Protein AF-A0A816P4T2-F1 (afdb_monomer_lite)

Organism: NCBI:txid392030

InterPro domains:
  IPR013759 DNA topoisomerase, type IIA, subunit B, C-terminal [G3DSA:3.40.50.670] (1-69)
  IPR013760 DNA topoisomerase, type IIA-like domain superfamily [SSF56719] (1-61)
  IPR031660 C-terminal associated domain of TOPRIM [PF16898] (1-56)
  IPR050634 DNA Topoisomerase II [PTHR10169] (1-57)

Foldseek 3Di:
DPDDPVRVCVCVVPVVVVDDDDDDDDCVVVVVVCCVPPPVNPVVVVVVVVVVVVVVVVCVVVVHDDDDD

Sequence (69 aa):
GTSTVTKVKEYFSNMNRHHIIFKYDSIKDDLAIQLVFNSALSDDRKDWIKWHTEDVNQRREQNLPDDYL

Secondary structure (DSSP, 8-state):
--S-HHHHHHHHHTHHHH---PPP-SHHHHHHHHHHH-GGGHHHHHHHHHHHHHHHHHHHHTTPPP---

pLDDT: mean 92.34, std 6.49, range [57.25, 97.69]

Radius of gyration: 17.85 Å; chains: 1; bounding box: 36×36×38 Å

Structure (mmCIF, N/CA/C/O backbone):
data_AF-A0A816P4T2-F1
#
_entry.id   AF-A0A816P4T2-F1
#
loop_
_atom_site.group_PDB
_atom_site.id
_atom_site.type_symbol
_atom_site.label_atom_id
_atom_site.label_alt_id
_atom_site.label_comp_id
_atom_site.label_asym_id
_atom_site.label_entity_id
_atom_site.label_seq_id
_atom_site.pdbx_PDB_ins_code
_atom_site.Cartn_x
_atom_site.Cartn_y
_atom_site.Cartn_z
_atom_site.occupancy
_atom_site.B_iso_or_equiv
_atom_site.auth_seq_id
_atom_site.auth_comp_id
_atom_site.auth_asym_id
_atom_site.auth_atom_id
_atom_site.pdbx_PDB_model_num
ATOM 1 N N . GLY A 1 1 ? -3.073 -17.475 15.885 1.00 69.56 1 GLY A N 1
ATOM 2 C CA . GLY A 1 1 ? -3.729 -16.155 15.850 1.00 69.56 1 GLY A CA 1
ATOM 3 C C . GLY A 1 1 ? -3.685 -15.562 17.238 1.00 69.56 1 GLY A C 1
ATOM 4 O O . GLY A 1 1 ? -3.898 -16.299 18.188 1.00 69.56 1 GLY A O 1
ATOM 5 N N . THR A 1 2 ? -3.353 -14.280 17.359 1.00 88.62 2 THR A N 1
ATOM 6 C CA . THR A 1 2 ? -3.247 -13.573 18.650 1.00 88.62 2 THR A CA 1
ATOM 7 C C . THR A 1 2 ? -4.611 -13.175 19.228 1.00 88.62 2 THR A C 1
ATOM 9 O O . THR A 1 2 ? -4.727 -12.923 20.425 1.00 88.62 2 THR A O 1
ATOM 12 N N . SER A 1 3 ? -5.658 -13.138 18.399 1.00 88.75 3 SER A N 1
ATOM 13 C CA . SER A 1 3 ? -7.031 -12.842 18.818 1.00 88.75 3 SER A CA 1
ATOM 14 C C . SER A 1 3 ? -7.660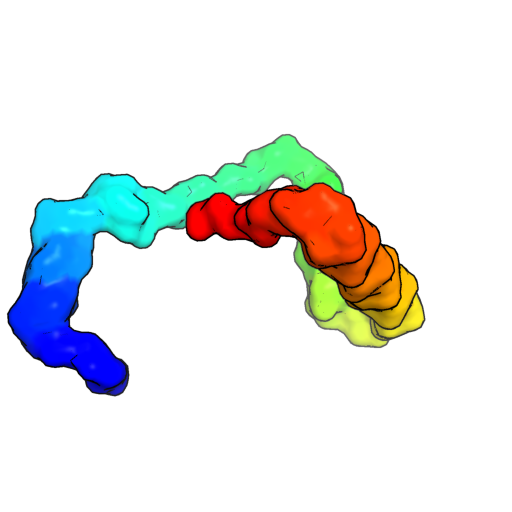 -14.006 19.585 1.00 88.75 3 SER A C 1
ATOM 16 O O . SER A 1 3 ? -7.588 -15.159 19.163 1.00 88.75 3 SER A O 1
ATOM 18 N N . THR A 1 4 ? -8.328 -13.695 20.696 1.00 90.44 4 THR A N 1
ATOM 19 C CA . THR A 1 4 ? -9.130 -14.663 21.456 1.00 90.44 4 THR A CA 1
ATOM 20 C C . THR A 1 4 ? -10.439 -14.978 20.731 1.00 90.44 4 THR A C 1
ATOM 22 O O . THR A 1 4 ? -10.920 -14.179 19.929 1.00 90.44 4 THR A O 1
ATOM 25 N N . VAL A 1 5 ? -11.069 -16.115 21.052 1.00 89.38 5 VAL A N 1
ATOM 26 C CA . VAL A 1 5 ? -12.369 -16.513 20.470 1.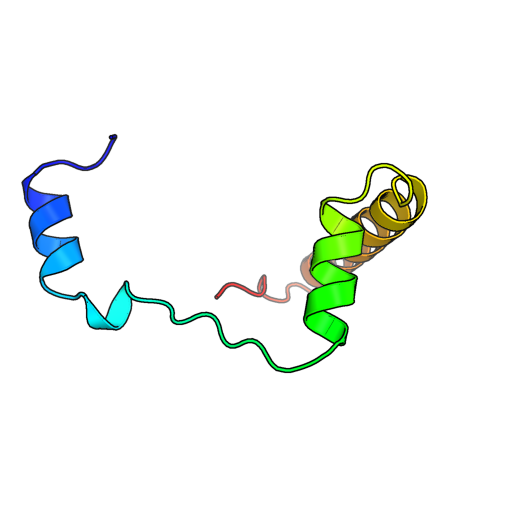00 89.38 5 VAL A CA 1
ATOM 27 C C . VAL A 1 5 ? -13.433 -15.425 20.661 1.00 89.38 5 VAL A C 1
ATOM 29 O O . VAL A 1 5 ? -14.218 -15.169 19.752 1.00 89.38 5 VAL A O 1
ATOM 32 N N . THR A 1 6 ? -13.433 -14.740 21.808 1.00 90.62 6 THR A N 1
ATOM 33 C CA . THR A 1 6 ? -14.328 -13.603 22.073 1.00 90.62 6 THR A CA 1
ATOM 34 C C . THR A 1 6 ? -14.089 -12.452 21.095 1.00 90.62 6 THR A C 1
ATOM 36 O O . THR A 1 6 ? -15.031 -12.010 20.446 1.00 90.62 6 THR A O 1
ATOM 39 N N . LYS A 1 7 ? -12.829 -12.039 20.892 1.00 89.19 7 LYS A N 1
ATOM 40 C CA . LYS A 1 7 ? -12.474 -10.974 19.935 1.00 89.19 7 LYS A CA 1
ATOM 41 C C . LYS A 1 7 ? -12.812 -11.344 18.493 1.00 89.19 7 LYS A C 1
ATOM 43 O O . LYS A 1 7 ? -13.205 -10.492 17.708 1.00 89.19 7 LYS A O 1
ATOM 48 N N . VAL A 1 8 ? -12.677 -12.620 18.136 1.00 90.25 8 VAL A N 1
ATOM 49 C CA . VAL A 1 8 ? -13.057 -13.119 16.809 1.00 90.25 8 VAL A CA 1
ATOM 50 C C . VAL A 1 8 ? -14.572 -13.017 16.603 1.00 90.25 8 VAL A C 1
ATOM 52 O O . VAL A 1 8 ? -15.017 -12.566 15.552 1.00 90.25 8 VAL A O 1
ATOM 55 N N . LYS A 1 9 ? -15.377 -13.372 17.612 1.00 91.25 9 LYS A N 1
ATOM 56 C CA . LYS A 1 9 ? -16.836 -13.191 17.551 1.00 91.25 9 LYS A CA 1
ATOM 57 C C . LYS A 1 9 ? -17.219 -11.718 17.410 1.00 91.25 9 LYS A C 1
ATOM 59 O O . LYS A 1 9 ? -18.068 -11.402 16.585 1.00 91.25 9 LYS A O 1
ATOM 64 N N . GLU A 1 10 ? -16.573 -10.829 18.161 1.00 91.69 10 GLU A N 1
ATOM 65 C CA . GLU A 1 10 ? -16.782 -9.379 18.044 1.00 91.69 10 GLU A CA 1
ATOM 66 C C . GLU A 1 10 ? -16.420 -8.864 16.643 1.00 91.69 10 GLU A C 1
ATOM 68 O O . GLU A 1 10 ? -17.200 -8.128 16.040 1.00 91.69 10 GLU A O 1
ATOM 73 N N . TYR A 1 11 ? -15.299 -9.318 16.080 1.00 90.81 11 TYR A N 1
ATOM 74 C CA . TYR A 1 11 ? -14.873 -8.976 14.721 1.00 90.81 11 TYR A CA 1
ATOM 75 C C . TYR A 1 11 ? -15.949 -9.328 13.681 1.00 90.81 11 TYR A C 1
ATOM 77 O O . TYR A 1 11 ? -16.419 -8.459 12.945 1.00 90.81 11 TYR A O 1
ATOM 85 N N . PHE A 1 12 ? -16.416 -10.580 13.675 1.00 90.81 12 PHE A N 1
ATOM 86 C CA . PHE A 1 12 ? -17.437 -11.032 12.725 1.00 90.81 12 PHE A CA 1
ATOM 87 C C . PHE A 1 12 ? -18.832 -10.459 13.008 1.00 90.81 12 PHE A C 1
ATOM 89 O O . PHE A 1 12 ? -19.622 -10.313 12.078 1.00 90.81 12 PHE A O 1
ATOM 96 N N . SER A 1 13 ? -19.136 -10.082 14.256 1.00 93.31 13 SER A N 1
ATOM 97 C CA . SER A 1 13 ? -20.403 -9.415 14.589 1.00 93.31 13 SER A CA 1
ATOM 98 C C . SER A 1 13 ? -20.549 -8.048 13.913 1.00 93.31 13 SER A C 1
ATOM 100 O O . SER A 1 13 ? -21.665 -7.606 13.659 1.00 93.31 13 SER A O 1
ATOM 102 N N . ASN A 1 14 ? -19.429 -7.405 13.564 1.00 91.62 14 ASN A N 1
ATOM 103 C CA . ASN A 1 14 ? -19.400 -6.139 12.842 1.00 91.62 14 ASN A CA 1
ATOM 104 C C . ASN A 1 14 ? -18.682 -6.289 11.493 1.00 91.62 14 ASN A C 1
ATOM 106 O O . ASN A 1 14 ? -17.717 -5.582 11.199 1.00 91.62 14 ASN A O 1
ATOM 110 N N . MET A 1 15 ? -19.134 -7.240 10.674 1.00 92.00 15 MET A N 1
ATOM 111 C CA . MET A 1 15 ? -18.466 -7.566 9.412 1.00 92.00 15 MET A CA 1
ATOM 112 C C . MET A 1 15 ? -18.413 -6.382 8.438 1.00 92.00 15 MET A C 1
ATOM 114 O O . MET A 1 15 ? -17.420 -6.224 7.745 1.00 92.00 15 MET A O 1
ATOM 118 N N . ASN A 1 16 ? -19.418 -5.500 8.425 1.00 90.88 16 ASN A N 1
ATOM 119 C CA . ASN A 1 16 ? -19.431 -4.328 7.537 1.00 90.88 16 ASN A CA 1
ATOM 120 C C . ASN A 1 16 ? -18.258 -3.370 7.789 1.00 90.88 16 ASN A C 1
ATOM 122 O O . ASN A 1 16 ? -17.762 -2.763 6.849 1.00 90.88 16 ASN A O 1
ATOM 126 N N . ARG A 1 17 ? -17.796 -3.245 9.040 1.00 90.88 17 ARG A N 1
ATOM 127 C CA . ARG A 1 17 ? -16.607 -2.447 9.373 1.00 90.88 17 ARG A CA 1
ATOM 128 C C . ARG A 1 17 ? -15.306 -3.137 8.959 1.00 90.88 17 ARG A C 1
ATOM 130 O O . ARG A 1 17 ? -14.314 -2.468 8.705 1.00 90.88 17 ARG A O 1
ATOM 137 N N . HIS A 1 18 ? -15.297 -4.464 8.953 1.00 92.25 18 HIS A N 1
ATOM 138 C CA . HIS A 1 18 ? -14.090 -5.263 8.754 1.00 92.25 18 HIS A CA 1
ATOM 139 C C . HIS A 1 18 ? -13.940 -5.800 7.324 1.00 92.25 18 HIS A C 1
ATOM 141 O O . HIS A 1 18 ? -12.879 -6.302 6.961 1.00 92.25 18 HIS A O 1
ATOM 147 N N . HIS A 1 19 ? -14.992 -5.704 6.513 1.00 92.88 19 HIS A N 1
ATOM 148 C CA . HIS A 1 19 ? -15.001 -6.121 5.124 1.00 92.88 19 HIS A CA 1
ATOM 149 C C . HIS A 1 19 ? -14.598 -4.953 4.225 1.00 92.88 19 HIS A C 1
ATOM 151 O O . HIS A 1 19 ? -15.344 -3.990 4.065 1.00 92.88 19 HIS A O 1
ATOM 157 N N . ILE A 1 20 ? -13.423 -5.068 3.612 1.00 93.06 20 ILE A N 1
ATOM 158 C CA . ILE A 1 20 ? -12.916 -4.107 2.633 1.00 93.06 20 ILE A CA 1
ATOM 159 C C . ILE A 1 20 ? -13.041 -4.738 1.247 1.00 93.06 20 ILE A C 1
ATOM 161 O O . ILE A 1 20 ? -12.443 -5.780 0.979 1.00 93.06 20 ILE A O 1
ATOM 165 N N . ILE A 1 21 ? -13.826 -4.106 0.372 1.00 93.25 21 ILE A N 1
ATOM 166 C CA . ILE A 1 21 ? -13.963 -4.521 -1.026 1.00 93.25 21 ILE A CA 1
ATOM 167 C C . ILE A 1 21 ? -12.921 -3.762 -1.841 1.00 93.25 21 ILE A C 1
ATOM 169 O O . ILE A 1 21 ? -13.021 -2.548 -2.014 1.00 93.25 21 ILE A O 1
ATOM 173 N N . PHE A 1 22 ? -11.932 -4.481 -2.363 1.00 93.19 22 PHE A N 1
ATOM 174 C CA . PHE A 1 22 ? -10.975 -3.904 -3.300 1.00 93.19 22 PHE A CA 1
ATOM 175 C C . PHE A 1 22 ? -11.655 -3.674 -4.648 1.00 93.19 22 PHE A C 1
ATOM 177 O O . PHE A 1 22 ? -1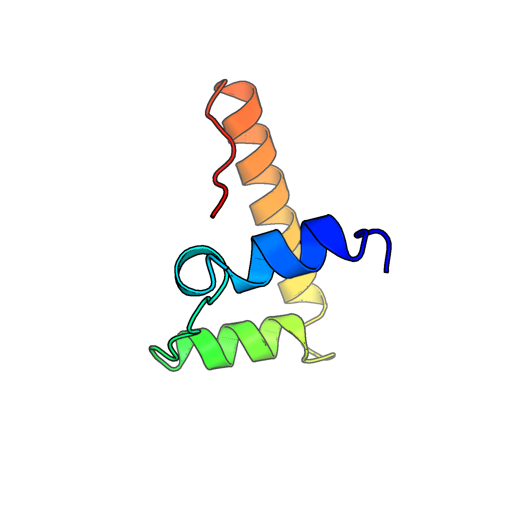2.197 -4.602 -5.250 1.00 93.19 22 PHE A O 1
ATOM 184 N N . LYS A 1 23 ? -11.628 -2.427 -5.117 1.00 95.06 23 LYS A N 1
ATOM 185 C CA . LYS A 1 23 ? -12.115 -2.055 -6.441 1.00 95.06 23 LYS A CA 1
ATOM 186 C C . LYS A 1 23 ? -10.923 -1.951 -7.385 1.00 95.06 23 LYS A C 1
ATOM 188 O O . LYS A 1 23 ? -10.016 -1.173 -7.124 1.00 95.06 23 LYS A O 1
ATOM 193 N N . TYR A 1 24 ? -10.970 -2.702 -8.478 1.00 96.25 24 TYR A N 1
ATOM 194 C CA . TYR A 1 24 ? -10.116 -2.455 -9.634 1.00 96.25 24 TYR A CA 1
ATOM 195 C C . TYR A 1 24 ? -10.715 -1.295 -10.437 1.00 96.25 24 TYR A C 1
ATOM 197 O O . TYR A 1 24 ? -11.885 -1.350 -10.829 1.00 96.25 24 TYR A O 1
ATOM 205 N N . ASP A 1 25 ? -9.945 -0.231 -10.622 1.00 91.25 25 ASP A N 1
ATOM 206 C CA . ASP A 1 25 ? -10.387 1.011 -11.249 1.00 91.25 25 ASP A CA 1
ATOM 207 C C . ASP A 1 25 ? -9.817 1.171 -12.661 1.00 91.25 25 ASP A C 1
ATOM 209 O O . ASP A 1 25 ? -10.537 1.588 -13.569 1.00 91.25 25 ASP A O 1
ATOM 213 N N . SER A 1 26 ? -8.538 0.838 -12.881 1.00 94.81 26 SER A N 1
ATOM 214 C CA . SER A 1 26 ? -7.909 1.009 -14.198 1.00 94.81 26 SER A CA 1
ATOM 215 C C . SER A 1 26 ? -6.547 0.322 -14.331 1.00 94.81 26 SER A C 1
ATOM 217 O O . SER A 1 26 ? -6.018 -0.261 -13.390 1.00 94.81 26 SER A O 1
ATOM 219 N N . ILE A 1 27 ? -5.909 0.537 -15.487 1.00 96.00 27 ILE A N 1
ATOM 220 C CA . ILE A 1 27 ? -4.527 0.133 -15.775 1.00 96.00 27 ILE A CA 1
ATOM 221 C C . ILE A 1 27 ? -3.499 0.654 -14.759 1.00 96.00 27 ILE A C 1
ATOM 223 O O . ILE A 1 27 ? -2.406 0.107 -14.653 1.00 96.00 27 ILE A O 1
ATOM 227 N N . LYS A 1 28 ? -3.826 1.706 -13.995 1.00 95.12 28 LYS A N 1
ATOM 228 C CA . LYS A 1 28 ? -2.966 2.170 -12.900 1.00 95.12 28 LYS A CA 1
ATOM 229 C C . LYS A 1 28 ? -2.782 1.092 -11.834 1.00 95.12 28 LYS A C 1
ATOM 231 O O . LYS A 1 28 ? -1.678 0.963 -11.314 1.00 95.12 28 LYS A O 1
ATOM 236 N N . ASP A 1 29 ? -3.820 0.306 -11.558 1.00 96.69 29 ASP A N 1
ATOM 237 C CA . ASP A 1 29 ? -3.752 -0.783 -10.584 1.00 96.69 29 ASP A CA 1
ATOM 238 C C . ASP A 1 29 ? -2.874 -1.918 -11.115 1.00 96.69 29 ASP A C 1
ATOM 240 O O . ASP A 1 29 ? -2.055 -2.458 -10.374 1.00 96.69 29 ASP A O 1
ATOM 244 N N . ASP A 1 30 ? -2.957 -2.216 -12.416 1.00 96.56 30 ASP A N 1
ATOM 245 C CA . ASP A 1 30 ? -2.073 -3.194 -13.059 1.00 96.56 30 ASP A CA 1
ATOM 246 C C . ASP A 1 30 ? -0.608 -2.76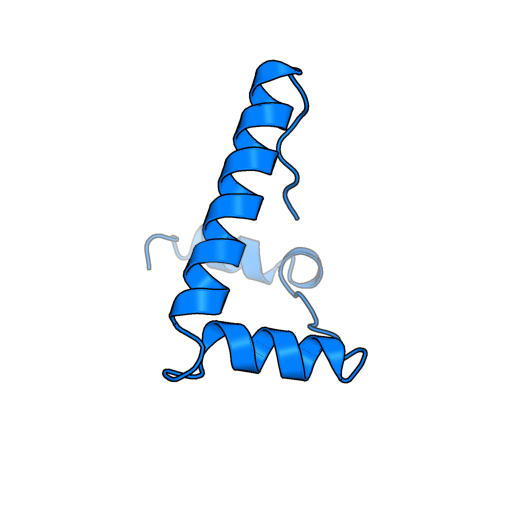3 -12.966 1.00 96.56 30 ASP A C 1
ATOM 248 O O . ASP A 1 30 ? 0.256 -3.562 -12.606 1.00 96.56 30 ASP A O 1
ATOM 252 N N . LEU A 1 31 ? -0.322 -1.487 -13.245 1.00 96.38 31 LEU A N 1
ATOM 253 C CA . LEU A 1 31 ? 1.025 -0.930 -13.129 1.00 96.38 31 LEU A CA 1
ATOM 254 C C . LEU A 1 31 ? 1.520 -0.941 -11.678 1.00 96.38 31 LEU A C 1
ATOM 256 O O . LEU A 1 31 ? 2.684 -1.256 -11.439 1.00 96.38 31 LEU A O 1
ATOM 260 N N . ALA A 1 32 ? 0.651 -0.654 -10.705 1.00 95.69 32 ALA A N 1
ATOM 261 C CA . ALA A 1 32 ? 0.995 -0.724 -9.288 1.00 95.69 32 ALA A CA 1
ATOM 262 C C . ALA A 1 32 ? 1.317 -2.165 -8.853 1.00 95.69 32 ALA A C 1
ATOM 264 O O . ALA A 1 32 ? 2.337 -2.402 -8.204 1.00 95.69 32 ALA A O 1
ATOM 265 N N . ILE A 1 33 ? 0.507 -3.145 -9.266 1.00 96.50 33 ILE A N 1
ATOM 266 C CA . ILE A 1 33 ? 0.766 -4.570 -9.014 1.00 96.50 33 ILE A CA 1
ATOM 267 C C . ILE A 1 33 ? 2.093 -4.990 -9.663 1.00 96.50 33 ILE A C 1
ATOM 269 O O . ILE A 1 33 ? 2.913 -5.653 -9.023 1.00 96.50 33 ILE A O 1
ATOM 273 N N . GLN A 1 34 ? 2.343 -4.577 -10.909 1.00 97.25 34 GLN A N 1
ATOM 274 C CA . GLN A 1 34 ? 3.601 -4.861 -11.599 1.00 97.25 34 GLN A CA 1
ATOM 275 C C . GLN A 1 34 ? 4.799 -4.251 -10.873 1.00 97.25 34 GLN A C 1
ATOM 277 O O . GLN A 1 34 ? 5.772 -4.964 -10.640 1.00 97.25 34 GLN A O 1
ATOM 282 N N . LEU A 1 35 ? 4.733 -2.981 -10.469 1.00 96.75 35 LEU A N 1
ATOM 283 C CA . LEU A 1 35 ? 5.802 -2.320 -9.720 1.00 96.75 35 LEU A CA 1
ATOM 284 C C . LEU A 1 35 ? 6.176 -3.123 -8.467 1.00 96.75 35 LEU A C 1
ATOM 286 O O . LEU A 1 35 ? 7.357 -3.366 -8.213 1.00 96.75 35 LEU A O 1
ATOM 290 N N . VAL A 1 36 ? 5.177 -3.596 -7.715 1.00 96.44 36 VAL A N 1
ATOM 291 C CA . VAL A 1 36 ? 5.390 -4.337 -6.464 1.00 96.44 36 VAL A CA 1
ATOM 292 C C . VAL A 1 36 ? 6.003 -5.720 -6.706 1.00 96.44 36 VAL A C 1
ATOM 294 O O . VAL A 1 36 ? 6.958 -6.084 -6.017 1.00 96.44 36 VAL A O 1
ATOM 297 N N . PHE A 1 37 ? 5.493 -6.488 -7.673 1.00 96.00 37 PHE A N 1
ATOM 298 C CA . PHE A 1 37 ? 5.822 -7.916 -7.795 1.00 96.00 37 PHE A CA 1
ATOM 299 C C . PHE A 1 37 ? 6.786 -8.274 -8.931 1.00 96.00 37 PHE A C 1
ATOM 301 O O . PHE A 1 37 ? 7.376 -9.355 -8.908 1.00 96.00 37 PHE A O 1
ATOM 308 N N . ASN A 1 38 ? 6.989 -7.403 -9.920 1.00 96.75 38 ASN A N 1
ATOM 309 C CA . ASN A 1 38 ? 7.901 -7.679 -11.025 1.00 96.75 38 ASN A CA 1
ATOM 310 C C . ASN A 1 38 ? 9.356 -7.516 -10.570 1.00 96.75 38 ASN A C 1
ATOM 312 O O . ASN A 1 38 ? 9.792 -6.431 -10.179 1.00 96.75 38 ASN A O 1
ATOM 316 N N . SER A 1 39 ? 10.146 -8.585 -10.657 1.00 95.00 39 SER A N 1
ATOM 317 C CA . SER A 1 39 ? 11.559 -8.563 -10.272 1.00 95.00 39 SER A CA 1
ATOM 318 C C . SER A 1 39 ? 12.393 -7.570 -11.085 1.00 95.00 39 SER A C 1
ATOM 320 O O . SER A 1 39 ? 13.364 -7.045 -10.551 1.00 95.00 39 SER A O 1
ATOM 322 N N . ALA A 1 40 ? 12.008 -7.283 -12.334 1.00 97.44 40 ALA A N 1
ATOM 323 C CA . ALA A 1 40 ? 12.721 -6.350 -13.207 1.00 97.44 40 ALA A CA 1
ATOM 324 C C . ALA A 1 40 ? 12.590 -4.878 -12.773 1.00 97.44 40 ALA A C 1
ATOM 326 O O . ALA A 1 40 ? 13.451 -4.074 -13.108 1.00 97.44 40 ALA A O 1
ATOM 327 N N . LEU A 1 41 ? 11.556 -4.530 -12.000 1.00 96.69 41 LEU A N 1
ATOM 328 C CA . LEU A 1 41 ? 11.280 -3.154 -11.557 1.00 96.69 41 LEU A CA 1
ATOM 329 C C . LEU A 1 41 ? 11.866 -2.871 -10.163 1.00 96.69 41 LEU A C 1
ATOM 331 O O . LEU A 1 41 ? 11.304 -2.126 -9.361 1.00 96.69 41 LEU A O 1
ATOM 335 N N . SER A 1 42 ? 12.978 -3.525 -9.815 1.00 96.38 42 SER A N 1
ATOM 336 C CA . SER A 1 42 ? 13.579 -3.385 -8.486 1.00 96.38 42 SER A CA 1
ATOM 337 C C . SER A 1 42 ? 14.100 -1.982 -8.204 1.00 96.38 42 SER A C 1
ATOM 339 O O . SER A 1 42 ? 14.050 -1.554 -7.055 1.00 96.38 42 SER A O 1
ATOM 341 N N . ASP A 1 43 ? 14.613 -1.291 -9.222 1.00 97.00 43 ASP A N 1
ATOM 342 C CA . ASP A 1 43 ? 15.117 0.074 -9.069 1.00 97.00 43 ASP A CA 1
ATOM 343 C C . ASP A 1 43 ? 13.965 1.075 -8.947 1.00 97.00 43 ASP A C 1
ATOM 345 O O . ASP A 1 43 ? 13.960 1.861 -8.003 1.00 97.00 43 ASP A O 1
ATOM 349 N N . ASP A 1 44 ? 12.914 0.929 -9.758 1.00 97.31 44 ASP A N 1
ATOM 350 C CA . ASP A 1 44 ? 11.696 1.743 -9.638 1.00 97.31 44 ASP A CA 1
ATOM 351 C C . ASP A 1 44 ? 11.058 1.623 -8.243 1.00 97.31 44 ASP A C 1
ATOM 353 O O . ASP A 1 44 ? 10.575 2.605 -7.676 1.00 97.31 44 ASP A O 1
ATOM 357 N N . ARG A 1 45 ? 11.101 0.432 -7.624 1.00 97.69 45 ARG A N 1
ATOM 358 C CA . ARG A 1 45 ? 10.645 0.261 -6.233 1.00 97.69 45 ARG A CA 1
ATOM 359 C C . ARG A 1 45 ? 11.489 1.029 -5.222 1.00 97.69 45 ARG A C 1
ATOM 361 O O . ARG A 1 45 ? 10.940 1.479 -4.218 1.00 97.69 45 ARG A O 1
ATOM 368 N N . LYS A 1 46 ? 12.803 1.158 -5.433 1.00 97.19 46 LYS A N 1
ATOM 369 C CA . LYS A 1 46 ? 13.662 1.940 -4.527 1.00 97.19 46 LYS A CA 1
ATOM 370 C C . LYS A 1 46 ? 13.265 3.406 -4.574 1.00 97.19 46 LYS A C 1
ATOM 372 O O . LYS A 1 46 ? 13.114 4.014 -3.517 1.00 97.19 46 LYS A O 1
ATOM 377 N N . ASP A 1 47 ? 13.044 3.933 -5.774 1.00 97.19 47 ASP A N 1
ATOM 378 C CA . ASP A 1 47 ? 12.605 5.313 -5.962 1.00 97.19 47 ASP A CA 1
ATOM 379 C C . ASP A 1 47 ? 11.220 5.542 -5.350 1.00 97.19 47 ASP A C 1
ATOM 381 O O . ASP A 1 47 ? 11.018 6.519 -4.628 1.00 97.19 47 ASP A O 1
ATOM 385 N N . TRP A 1 48 ? 10.296 4.593 -5.525 1.00 96.38 48 TRP A N 1
ATOM 386 C CA . TRP A 1 48 ? 8.972 4.641 -4.903 1.00 96.38 48 TRP A CA 1
ATOM 387 C C . TRP A 1 48 ? 9.026 4.657 -3.364 1.00 96.38 48 TRP A C 1
ATOM 389 O O . TRP A 1 48 ? 8.389 5.500 -2.729 1.00 96.38 48 TRP A O 1
ATOM 399 N N . ILE A 1 49 ? 9.823 3.776 -2.747 1.00 96.00 49 ILE A N 1
ATOM 400 C CA . ILE A 1 49 ? 9.999 3.728 -1.283 1.00 96.00 49 ILE A CA 1
ATOM 401 C C . ILE A 1 49 ? 10.694 4.993 -0.770 1.00 96.00 49 ILE A C 1
ATOM 403 O O . ILE A 1 49 ? 10.340 5.503 0.298 1.00 96.00 49 ILE A O 1
ATOM 407 N N . LYS A 1 50 ? 11.679 5.506 -1.514 1.00 96.94 50 LYS A N 1
ATOM 408 C CA . LYS A 1 50 ? 12.384 6.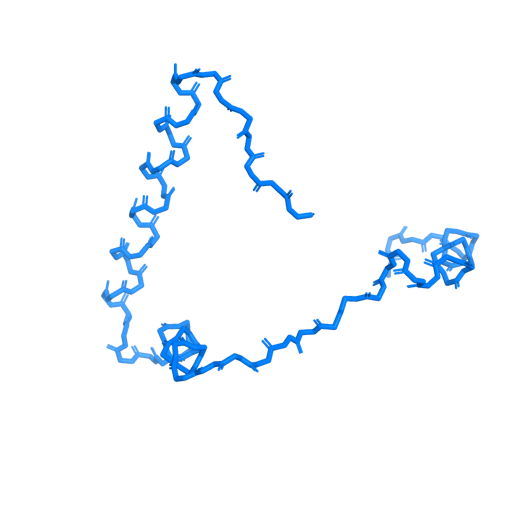742 -1.172 1.00 96.94 50 LYS A CA 1
ATOM 409 C C . LYS A 1 50 ? 11.417 7.922 -1.155 1.00 96.94 50 LYS A C 1
ATOM 411 O O . LYS A 1 50 ? 11.351 8.613 -0.143 1.00 96.94 50 LYS A O 1
ATOM 416 N N . TRP A 1 51 ? 10.623 8.085 -2.213 1.00 95.44 51 TRP A N 1
ATOM 417 C CA . TRP A 1 51 ? 9.594 9.121 -2.291 1.00 95.44 51 TRP A CA 1
ATOM 418 C C . TRP A 1 51 ? 8.609 9.038 -1.118 1.00 95.44 51 TRP A C 1
ATOM 420 O O . TRP A 1 51 ? 8.378 10.034 -0.439 1.00 95.44 51 TRP A O 1
ATOM 430 N N . HIS A 1 52 ? 8.091 7.843 -0.812 1.00 93.50 52 HIS A N 1
ATOM 431 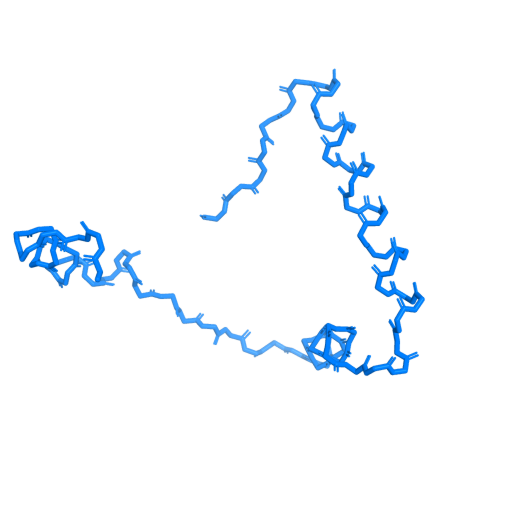C CA . HIS A 1 52 ? 7.175 7.656 0.318 1.00 93.50 52 HIS A CA 1
ATOM 432 C C . HIS A 1 52 ? 7.835 8.011 1.662 1.00 93.50 52 HIS A C 1
ATOM 434 O O . HIS A 1 52 ? 7.217 8.608 2.538 1.00 93.50 52 HIS A O 1
ATOM 440 N N . THR A 1 53 ? 9.101 7.636 1.852 1.00 94.50 53 THR A N 1
ATOM 441 C CA . THR A 1 53 ? 9.844 7.937 3.085 1.00 94.50 53 THR A CA 1
ATOM 442 C C . THR A 1 53 ? 10.049 9.441 3.262 1.00 94.50 53 THR A C 1
ATOM 444 O O . THR A 1 53 ? 9.911 9.957 4.371 1.00 94.50 53 THR A O 1
ATOM 447 N N . GLU A 1 54 ? 10.358 10.147 2.174 1.00 95.25 54 GLU A N 1
ATOM 448 C CA . GLU A 1 54 ? 10.477 11.604 2.161 1.00 95.25 54 GLU A CA 1
ATOM 449 C C . GLU A 1 54 ? 9.135 12.281 2.478 1.00 95.25 54 GLU A C 1
ATOM 451 O O . GLU A 1 54 ? 9.114 13.169 3.329 1.00 95.25 54 GLU A O 1
ATOM 456 N N . ASP A 1 55 ? 8.021 11.822 1.894 1.00 93.00 55 ASP A N 1
ATOM 457 C CA . ASP A 1 55 ? 6.673 12.341 2.190 1.00 93.00 55 ASP A CA 1
ATOM 458 C C . ASP A 1 55 ? 6.309 12.178 3.676 1.00 93.00 55 ASP A C 1
ATOM 460 O O . ASP A 1 55 ? 5.919 13.142 4.338 1.00 93.00 55 ASP A O 1
ATOM 464 N N . VAL A 1 56 ? 6.529 10.987 4.246 1.00 91.88 56 VAL A N 1
ATOM 465 C CA . VAL A 1 56 ? 6.280 10.726 5.676 1.00 91.88 56 VAL A CA 1
ATOM 466 C C . VAL A 1 56 ? 7.134 11.629 6.568 1.00 91.88 56 VAL A C 1
ATOM 468 O O . VAL A 1 56 ? 6.638 12.171 7.558 1.00 91.88 56 VAL A O 1
ATOM 471 N N . ASN A 1 57 ? 8.414 11.817 6.237 1.00 93.25 57 ASN A N 1
ATOM 472 C CA . ASN A 1 57 ? 9.293 12.698 7.007 1.00 93.25 57 ASN A CA 1
ATOM 473 C C . ASN A 1 57 ? 8.829 14.158 6.939 1.00 93.25 57 ASN A C 1
ATOM 475 O O . ASN A 1 57 ? 8.737 14.809 7.979 1.00 93.25 57 ASN A O 1
ATOM 479 N N . GLN A 1 58 ? 8.461 14.650 5.754 1.00 93.81 58 GLN A N 1
ATOM 480 C CA . GLN A 1 58 ? 7.945 16.011 5.580 1.00 93.81 58 GLN A CA 1
ATOM 481 C C . GLN A 1 58 ? 6.652 16.237 6.372 1.00 93.81 58 GLN A C 1
ATOM 483 O O . GLN A 1 58 ? 6.514 17.253 7.055 1.00 93.81 58 GLN A O 1
ATOM 488 N N . ARG A 1 59 ? 5.718 15.278 6.349 1.00 92.94 59 ARG A N 1
ATOM 489 C CA . ARG A 1 59 ? 4.483 15.353 7.147 1.00 92.94 59 ARG A CA 1
ATOM 490 C C . ARG A 1 59 ? 4.773 15.414 8.643 1.00 92.94 59 ARG A C 1
ATOM 492 O O . ARG A 1 59 ? 4.179 16.234 9.343 1.00 92.94 59 ARG A O 1
ATOM 499 N N . ARG A 1 60 ? 5.723 14.606 9.126 1.00 92.44 60 ARG A N 1
ATOM 500 C CA . ARG A 1 60 ? 6.155 14.623 10.533 1.00 92.44 60 ARG A CA 1
ATOM 501 C C . ARG A 1 60 ? 6.759 15.959 10.940 1.00 92.44 60 ARG A C 1
ATOM 503 O O . ARG A 1 60 ? 6.404 16.476 11.995 1.00 92.44 60 ARG A O 1
ATOM 510 N N . GLU A 1 61 ? 7.625 16.537 10.112 1.00 94.94 61 GLU A N 1
ATOM 511 C CA . GLU A 1 61 ? 8.207 17.865 10.361 1.00 94.94 61 GLU A CA 1
ATOM 512 C C . GLU A 1 61 ? 7.129 18.955 10.447 1.00 94.94 61 GLU A C 1
ATOM 514 O O . GLU A 1 61 ? 7.232 19.886 11.247 1.00 94.94 61 GLU A O 1
ATOM 519 N N . GLN A 1 62 ? 6.053 18.806 9.675 1.00 94.94 62 GLN A N 1
ATOM 520 C CA . GLN A 1 62 ? 4.910 19.719 9.662 1.00 94.94 62 GLN A CA 1
ATOM 521 C C . GLN A 1 62 ? 3.860 19.418 10.746 1.00 94.94 62 GLN A C 1
ATOM 523 O O . GLN A 1 62 ? 2.852 20.120 10.816 1.00 94.94 62 GLN A O 1
ATOM 528 N N . ASN A 1 63 ? 4.080 18.418 11.611 1.00 92.75 63 ASN A N 1
ATOM 529 C CA . ASN A 1 63 ? 3.098 17.924 12.588 1.00 92.75 63 ASN A CA 1
ATOM 530 C C . ASN A 1 63 ? 1.739 17.566 11.955 1.00 92.75 63 ASN A C 1
ATOM 532 O O . ASN A 1 63 ? 0.686 17.719 12.580 1.00 92.75 63 ASN A O 1
ATOM 536 N N . LEU A 1 64 ? 1.758 17.098 10.706 1.00 91.81 64 LEU A N 1
ATOM 537 C CA . LEU A 1 64 ? 0.576 16.573 10.038 1.00 91.81 64 LEU A CA 1
ATOM 538 C C . LEU A 1 64 ? 0.325 15.128 10.488 1.00 91.81 64 LEU A C 1
ATOM 540 O O . LEU A 1 64 ? 1.279 14.390 10.747 1.00 91.81 64 LEU A O 1
ATOM 544 N N . PRO A 1 65 ? -0.945 14.708 10.596 1.00 87.00 65 PRO A N 1
ATOM 545 C CA . PRO A 1 65 ? -1.272 13.329 10.915 1.00 87.00 65 PRO A CA 1
ATOM 546 C C . PRO A 1 65 ? -0.829 12.387 9.790 1.00 87.00 65 PRO A C 1
ATOM 548 O O . PRO A 1 65 ? -0.892 12.732 8.605 1.00 87.00 65 PRO A O 1
ATOM 551 N N . ASP A 1 66 ? -0.424 11.179 10.180 1.00 82.12 66 ASP A N 1
ATOM 552 C CA . ASP A 1 66 ? -0.216 10.085 9.237 1.00 82.12 66 ASP A CA 1
ATOM 553 C C . ASP A 1 66 ? -1.556 9.735 8.579 1.00 82.12 66 ASP A C 1
ATOM 555 O O . ASP A 1 66 ? -2.595 9.670 9.243 1.00 82.12 66 ASP A O 1
ATOM 559 N N . ASP A 1 67 ? -1.523 9.514 7.270 1.00 80.31 67 ASP A N 1
ATOM 560 C CA . ASP A 1 67 ? -2.698 9.090 6.520 1.00 80.31 67 ASP A CA 1
ATOM 561 C C . ASP A 1 67 ? -2.882 7.582 6.736 1.00 80.31 67 ASP A C 1
ATOM 563 O O . ASP A 1 67 ? -2.078 6.773 6.265 1.00 80.31 67 ASP A O 1
ATOM 567 N N . TYR A 1 68 ? -3.893 7.200 7.515 1.00 75.19 68 TYR A N 1
ATOM 568 C CA . TYR A 1 68 ? -4.275 5.806 7.720 1.00 75.19 68 TYR A CA 1
ATOM 569 C C . TYR A 1 68 ? -5.703 5.578 7.221 1.00 75.19 68 TYR A C 1
ATOM 571 O O . TYR A 1 68 ? -6.593 6.396 7.455 1.00 75.19 68 TYR A O 1
ATOM 579 N N . LEU A 1 69 ? -5.902 4.448 6.535 1.00 57.25 69 LEU A N 1
ATOM 580 C CA . LEU A 1 69 ? -7.216 3.896 6.187 1.00 57.25 69 LEU A CA 1
ATOM 581 C C . LEU A 1 69 ? -7.824 3.144 7.377 1.00 57.25 69 LEU A C 1
ATOM 583 O O . LEU A 1 69 ? -7.072 2.403 8.054 1.00 57.25 69 LEU A O 1
#